Protein AF-A0A165SRF0-F1 (afdb_monomer_lite)

InterPro domains:
  IPR009647 Penicillin-binding, C-terminal [PF06832] (6-62)

Organism: NCBI:txid1335048

Structure (mmCIF, N/CA/C/O backbone):
data_AF-A0A165SRF0-F1
#
_entry.id   AF-A0A165SRF0-F1
#
loop_
_atom_site.group_PDB
_atom_site.id
_atom_site.type_symbol
_atom_site.label_atom_id
_atom_s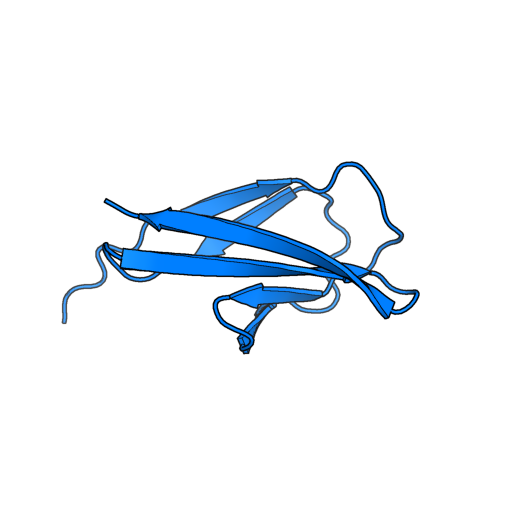ite.label_alt_id
_atom_site.label_comp_id
_atom_site.label_asym_id
_atom_site.label_entity_id
_atom_site.label_seq_id
_atom_site.pdbx_PDB_ins_code
_atom_site.Cartn_x
_atom_site.Cartn_y
_atom_site.Cartn_z
_atom_site.occupancy
_atom_site.B_iso_or_equiv
_atom_site.auth_seq_id
_atom_site.auth_comp_id
_atom_site.auth_asym_id
_atom_site.auth_atom_id
_atom_site.pdbx_PDB_model_num
ATOM 1 N N . MET A 1 1 ? -1.971 -2.132 26.709 1.00 36.88 1 MET A N 1
ATOM 2 C CA . MET A 1 1 ? -1.407 -2.390 25.369 1.00 36.88 1 MET A CA 1
ATOM 3 C C . MET A 1 1 ? -2.446 -3.191 24.600 1.00 36.88 1 MET A C 1
ATOM 5 O O . MET A 1 1 ? -2.540 -4.389 24.810 1.00 36.88 1 MET A O 1
ATOM 9 N N . ALA A 1 2 ? -3.326 -2.526 23.852 1.00 39.22 2 ALA A N 1
ATOM 10 C CA . ALA A 1 2 ? -4.377 -3.204 23.096 1.00 39.22 2 ALA A CA 1
ATOM 11 C C . ALA A 1 2 ? -3.967 -3.229 21.620 1.00 39.22 2 ALA A C 1
ATOM 13 O O . ALA A 1 2 ? -4.010 -2.201 20.956 1.00 39.22 2 ALA A O 1
ATOM 14 N N . LEU A 1 3 ? -3.537 -4.394 21.138 1.00 45.59 3 LEU A N 1
ATOM 15 C CA . LEU A 1 3 ? -3.480 -4.700 19.711 1.00 45.59 3 LEU A CA 1
ATOM 16 C C . LEU A 1 3 ? -4.750 -5.477 19.374 1.00 45.59 3 LEU A C 1
ATOM 18 O O . LEU A 1 3 ? -4.742 -6.700 19.292 1.00 45.59 3 LEU A O 1
ATOM 22 N N . THR A 1 4 ? -5.869 -4.781 19.224 1.00 46.19 4 THR A N 1
ATOM 23 C CA . THR A 1 4 ? -6.990 -5.322 18.446 1.00 46.19 4 THR A CA 1
ATOM 24 C C . THR A 1 4 ? -6.843 -4.764 17.040 1.00 46.19 4 THR A C 1
ATOM 26 O O . THR A 1 4 ? -7.538 -3.828 16.657 1.00 46.19 4 THR A O 1
ATOM 29 N N . GLY A 1 5 ? -5.840 -5.267 16.320 1.00 58.59 5 GLY A N 1
ATOM 30 C CA . GLY A 1 5 ? -5.595 -4.928 14.923 1.00 58.59 5 GLY A CA 1
ATOM 31 C C . GLY A 1 5 ? -6.176 -6.018 14.034 1.00 58.59 5 GLY A C 1
ATOM 32 O O . GLY A 1 5 ? -5.781 -7.179 14.136 1.00 58.59 5 GLY A O 1
ATOM 33 N N . GLY A 1 6 ? -7.142 -5.659 13.193 1.00 76.06 6 GLY A N 1
ATOM 34 C CA . GLY A 1 6 ? -7.561 -6.511 12.084 1.00 76.06 6 GLY A CA 1
ATOM 35 C C . GLY A 1 6 ? -6.566 -6.408 10.927 1.00 76.06 6 GLY A C 1
ATOM 36 O O . GLY A 1 6 ? -5.766 -5.474 10.854 1.00 76.06 6 GLY A O 1
ATOM 37 N N . ALA A 1 7 ? -6.630 -7.354 9.994 1.00 84.81 7 ALA A N 1
ATOM 38 C CA . ALA A 1 7 ? -5.939 -7.228 8.719 1.00 84.81 7 ALA A CA 1
ATOM 39 C C . ALA A 1 7 ? -6.937 -6.816 7.635 1.00 84.81 7 ALA A C 1
ATOM 41 O O . ALA A 1 7 ? -7.994 -7.434 7.488 1.00 84.81 7 ALA A O 1
ATOM 42 N N . LEU A 1 8 ? -6.593 -5.795 6.855 1.00 90.06 8 LEU A N 1
ATOM 43 C CA . LEU A 1 8 ? -7.330 -5.454 5.646 1.00 90.06 8 LEU A CA 1
ATOM 44 C C . LEU A 1 8 ? -6.725 -6.218 4.472 1.00 90.06 8 LEU A C 1
ATOM 46 O O . LEU A 1 8 ? -5.576 -5.983 4.096 1.00 90.06 8 LEU A O 1
ATOM 50 N N . VAL A 1 9 ? -7.509 -7.119 3.880 1.00 93.69 9 VAL A N 1
ATOM 51 C CA . VAL A 1 9 ? -7.126 -7.778 2.629 1.00 93.69 9 VAL A CA 1
ATOM 52 C C . VAL A 1 9 ? -7.359 -6.808 1.479 1.00 93.69 9 VAL A C 1
ATOM 54 O O . VAL A 1 9 ? -8.475 -6.338 1.250 1.00 93.69 9 VAL A O 1
ATOM 57 N N . VAL A 1 10 ? -6.291 -6.506 0.753 1.00 94.12 10 VAL A N 1
ATOM 58 C CA . VAL A 1 10 ? -6.287 -5.588 -0.384 1.00 94.12 10 VAL A CA 1
ATOM 59 C C . VAL A 1 10 ? -5.876 -6.327 -1.644 1.00 94.12 10 VAL A C 1
ATOM 61 O O . VAL A 1 10 ? -5.051 -7.234 -1.602 1.00 94.12 10 VAL A O 1
ATOM 64 N N . LYS A 1 11 ? -6.443 -5.919 -2.782 1.00 96.38 11 LYS A N 1
ATOM 65 C CA . LYS A 1 11 ? -6.149 -6.512 -4.087 1.00 96.38 11 LYS A CA 1
ATOM 66 C C . LYS A 1 11 ? -5.957 -5.445 -5.152 1.00 96.38 11 LYS A C 1
ATOM 68 O O . LYS A 1 11 ? -6.827 -4.600 -5.355 1.00 96.38 11 LYS A O 1
ATOM 73 N N . VAL A 1 12 ? -4.863 -5.545 -5.899 1.00 96.12 12 VAL A N 1
ATOM 74 C CA . VAL A 1 12 ? -4.629 -4.749 -7.108 1.00 96.12 12 VAL A CA 1
ATOM 75 C C . VAL A 1 12 ? -5.069 -5.510 -8.352 1.00 96.12 12 VAL A C 1
ATOM 77 O O . VAL A 1 12 ? -4.699 -6.661 -8.578 1.00 96.12 12 VAL A O 1
ATOM 80 N N . ARG A 1 13 ? -5.869 -4.852 -9.196 1.00 95.75 13 ARG A N 1
ATOM 81 C CA . ARG A 1 13 ? -6.329 -5.419 -10.478 1.00 95.75 13 ARG A CA 1
ATOM 82 C C . ARG A 1 13 ? -5.360 -5.161 -11.637 1.00 95.75 13 ARG A C 1
ATOM 84 O O . ARG A 1 13 ? -5.406 -5.882 -12.625 1.00 95.75 13 ARG A O 1
ATOM 91 N N . GLY A 1 14 ? -4.496 -4.153 -11.518 1.00 96.06 14 GLY A N 1
ATOM 92 C CA . GLY A 1 14 ? -3.548 -3.731 -12.552 1.00 96.06 14 GLY A CA 1
ATOM 93 C C . GLY A 1 14 ? -2.177 -3.387 -11.971 1.00 96.06 14 GLY A C 1
ATOM 94 O O . GLY A 1 14 ? -1.886 -3.729 -10.827 1.00 96.06 14 GLY A O 1
ATOM 95 N N . GLY A 1 15 ? -1.336 -2.729 -12.769 1.00 97.50 15 GLY A N 1
ATOM 96 C CA . GLY A 1 15 ? 0.033 -2.375 -12.385 1.00 97.50 15 GLY A CA 1
ATOM 97 C C . GLY A 1 15 ? 1.038 -3.519 -12.550 1.00 97.50 15 GLY A C 1
ATOM 98 O O . GLY A 1 15 ? 0.670 -4.686 -12.761 1.00 97.50 15 GLY A O 1
ATOM 99 N N . GLU A 1 16 ? 2.315 -3.151 -12.482 1.00 98.56 16 GLU A N 1
ATOM 100 C CA . GLU A 1 16 ? 3.456 -4.049 -12.671 1.00 98.56 16 GLU A CA 1
ATOM 101 C C . GLU A 1 16 ? 4.179 -4.299 -11.339 1.00 98.56 16 GLU A C 1
ATOM 103 O O . GLU A 1 16 ? 4.601 -3.332 -10.703 1.00 98.56 16 GLU A O 1
ATOM 108 N N . PRO A 1 17 ? 4.315 -5.562 -10.891 1.00 97.81 17 PRO A N 1
ATOM 109 C CA . PRO A 1 17 ? 5.064 -5.861 -9.681 1.00 97.81 17 PRO A CA 1
ATOM 110 C C . PRO A 1 17 ? 6.564 -5.551 -9.867 1.00 97.81 17 PRO A C 1
ATOM 112 O O . PRO A 1 17 ? 7.077 -5.636 -10.983 1.00 97.81 17 PRO A O 1
ATOM 115 N N . PRO A 1 18 ? 7.306 -5.297 -8.780 1.00 98.44 18 PRO A N 1
ATOM 116 C CA . PRO A 1 18 ? 6.818 -5.315 -7.408 1.00 98.44 18 PRO A CA 1
ATOM 117 C C . PRO A 1 18 ? 6.002 -4.072 -7.017 1.00 98.44 18 PRO A C 1
ATOM 119 O O . PRO A 1 18 ? 6.118 -3.010 -7.622 1.00 98.44 18 PRO A O 1
ATOM 122 N N . PHE A 1 19 ? 5.194 -4.230 -5.973 1.00 98.50 19 PHE A N 1
ATOM 123 C CA . PHE A 1 19 ? 4.346 -3.213 -5.378 1.00 98.50 19 PHE A CA 1
ATOM 124 C C . PHE A 1 19 ? 4.912 -2.748 -4.035 1.00 98.50 19 PHE A C 1
ATOM 126 O O . PHE A 1 19 ? 5.393 -3.543 -3.224 1.00 98.50 19 PHE A O 1
ATOM 133 N N . THR A 1 20 ? 4.807 -1.449 -3.784 1.00 98.25 20 THR A N 1
ATOM 134 C CA . THR A 1 20 ? 4.993 -0.848 -2.465 1.00 98.25 20 THR A CA 1
ATOM 135 C C . THR A 1 20 ? 3.634 -0.424 -1.939 1.00 98.25 20 THR A C 1
ATOM 137 O O . THR A 1 20 ? 2.970 0.421 -2.538 1.00 98.25 20 THR A O 1
ATOM 140 N N . TRP A 1 21 ? 3.227 -1.007 -0.820 1.00 97.62 21 TRP A N 1
ATOM 141 C CA . TRP A 1 21 ? 1.986 -0.689 -0.130 1.00 97.62 21 TRP A CA 1
ATOM 142 C C . TRP A 1 21 ? 2.259 0.319 0.981 1.00 97.62 21 TRP A C 1
ATOM 144 O O . TRP A 1 21 ? 3.236 0.183 1.720 1.00 97.62 21 TRP A O 1
ATOM 154 N N . LEU A 1 22 ? 1.387 1.316 1.117 1.00 97.31 22 LEU A N 1
ATOM 155 C CA . LEU A 1 22 ? 1.471 2.352 2.137 1.00 97.31 22 LEU A CA 1
ATOM 156 C C . LEU A 1 22 ? 0.151 2.468 2.897 1.00 97.31 22 LEU A C 1
ATOM 158 O O . LEU A 1 22 ? -0.919 2.444 2.289 1.00 97.31 22 LEU A O 1
ATOM 162 N N . ALA A 1 23 ? 0.243 2.678 4.206 1.00 95.81 23 ALA A N 1
ATOM 163 C CA . ALA A 1 23 ? -0.867 3.094 5.052 1.00 95.81 23 ALA A CA 1
ATOM 164 C C . ALA A 1 23 ? -0.567 4.499 5.580 1.00 95.81 23 ALA A C 1
ATOM 166 O O . ALA A 1 23 ? 0.483 4.737 6.172 1.00 95.81 23 ALA A O 1
ATOM 167 N N . ASN A 1 24 ? -1.466 5.451 5.326 1.00 95.44 24 ASN A N 1
ATOM 168 C CA . ASN A 1 24 ? -1.308 6.854 5.726 1.00 95.44 24 ASN A CA 1
ATOM 169 C C . ASN A 1 24 ? 0.033 7.471 5.278 1.00 95.44 24 ASN A C 1
ATOM 171 O O . ASN A 1 24 ? 0.641 8.267 5.987 1.00 95.44 24 ASN A O 1
ATOM 175 N N . GLY A 1 25 ? 0.506 7.079 4.090 1.00 96.50 25 GLY A N 1
ATOM 176 C CA . GLY A 1 25 ? 1.773 7.547 3.519 1.00 96.50 25 GLY A CA 1
ATOM 177 C C . GLY A 1 25 ? 3.029 6.851 4.056 1.00 96.50 25 GLY A C 1
ATOM 178 O O . GLY A 1 25 ? 4.100 7.061 3.495 1.00 96.50 25 GLY A O 1
ATOM 179 N N . ALA A 1 26 ? 2.920 5.993 5.074 1.00 96.25 26 ALA A N 1
ATOM 180 C CA . ALA A 1 26 ? 4.029 5.183 5.568 1.00 96.25 26 ALA A CA 1
ATOM 181 C C . ALA A 1 26 ? 4.073 3.826 4.838 1.00 96.25 26 ALA A C 1
ATOM 183 O O . ALA A 1 26 ? 3.036 3.164 4.749 1.00 96.25 26 ALA A O 1
ATOM 184 N N . PRO A 1 27 ? 5.231 3.378 4.315 1.00 96.06 27 PRO A N 1
ATOM 185 C CA . PRO A 1 27 ? 5.353 2.051 3.721 1.00 96.06 27 PRO A CA 1
ATOM 186 C C . PRO A 1 27 ? 5.077 0.949 4.747 1.00 96.06 27 PRO A C 1
ATOM 188 O O . PRO A 1 27 ? 5.673 0.933 5.820 1.00 96.06 27 PRO A O 1
ATOM 191 N N . VAL A 1 28 ? 4.198 0.014 4.392 1.00 95.69 28 VAL A N 1
ATOM 192 C CA . V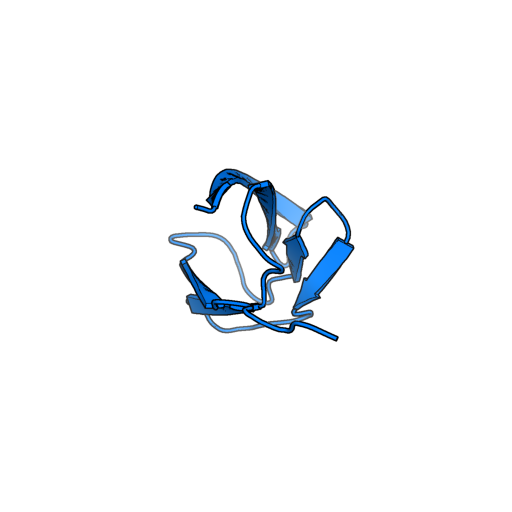AL A 1 28 ? 3.820 -1.142 5.225 1.00 95.69 28 VAL A CA 1
ATOM 193 C C . VAL A 1 28 ? 4.242 -2.470 4.607 1.00 95.69 28 VAL A C 1
ATOM 195 O O . VAL A 1 28 ? 4.462 -3.441 5.324 1.00 95.69 28 VAL A O 1
ATOM 198 N N . LEU A 1 29 ? 4.394 -2.513 3.282 1.00 96.62 29 LEU A N 1
ATOM 199 C CA . LEU A 1 29 ? 4.905 -3.672 2.563 1.00 96.62 29 LEU A CA 1
ATOM 200 C C . LEU A 1 29 ? 5.742 -3.184 1.380 1.00 96.62 29 LEU A C 1
ATO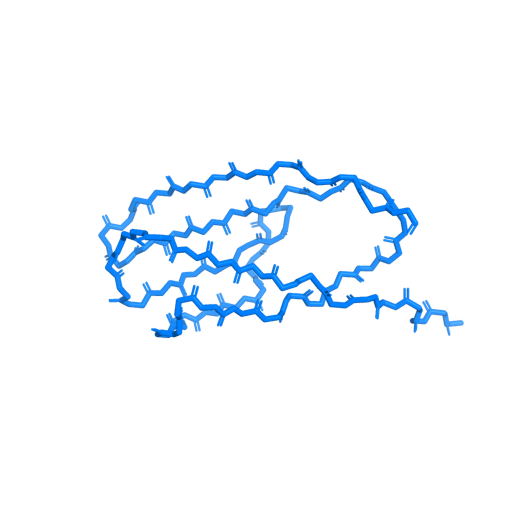M 202 O O . LEU A 1 29 ? 5.315 -2.305 0.630 1.00 96.62 29 LEU A O 1
ATOM 206 N N . LEU A 1 30 ? 6.942 -3.736 1.226 1.00 97.62 30 LEU A N 1
ATOM 207 C CA . LEU A 1 30 ? 7.910 -3.313 0.220 1.00 97.62 30 LEU A CA 1
ATOM 208 C C . LEU A 1 30 ? 8.194 -4.445 -0.752 1.00 97.62 30 LEU A C 1
ATOM 210 O O . LEU A 1 30 ? 8.297 -5.603 -0.355 1.00 97.62 30 LEU A O 1
ATOM 214 N N . ALA A 1 31 ? 8.402 -4.069 -2.010 1.00 97.00 31 ALA A N 1
ATOM 215 C CA . ALA A 1 31 ? 8.814 -4.969 -3.075 1.00 97.00 31 ALA A CA 1
ATOM 216 C C . ALA A 1 31 ? 7.920 -6.228 -3.233 1.00 97.00 31 ALA A C 1
ATOM 218 O O . ALA A 1 31 ? 8.387 -7.275 -3.691 1.00 97.00 31 ALA A O 1
ATOM 219 N N . ASP A 1 32 ? 6.639 -6.132 -2.867 1.00 97.62 32 ASP A N 1
ATOM 220 C CA . ASP A 1 32 ? 5.713 -7.260 -2.861 1.00 97.62 32 ASP A CA 1
ATOM 221 C C . ASP A 1 32 ? 5.303 -7.630 -4.289 1.00 97.62 32 ASP A C 1
ATOM 223 O O . ASP A 1 32 ? 4.883 -6.789 -5.079 1.00 97.62 32 ASP A O 1
ATOM 227 N N . ARG A 1 33 ? 5.435 -8.903 -4.657 1.00 98.00 33 ARG A N 1
ATOM 228 C CA . ARG A 1 33 ? 5.048 -9.378 -5.994 1.00 98.00 33 ARG A CA 1
ATOM 229 C C . ARG A 1 33 ? 3.618 -9.905 -6.039 1.00 98.00 33 ARG A C 1
ATOM 231 O O . ARG A 1 33 ? 3.100 -10.120 -7.138 1.00 98.00 33 ARG A O 1
ATOM 238 N N . ALA A 1 34 ? 2.988 -10.128 -4.887 1.00 97.75 34 ALA A N 1
ATOM 239 C CA . ALA A 1 34 ? 1.612 -10.576 -4.833 1.00 97.75 34 ALA A CA 1
ATOM 240 C C . ALA A 1 34 ? 0.664 -9.455 -5.279 1.00 97.75 34 ALA A C 1
ATOM 242 O O . ALA A 1 34 ? 0.892 -8.269 -5.061 1.00 97.75 34 ALA A O 1
ATOM 243 N N . ARG A 1 35 ? -0.435 -9.836 -5.936 1.00 97.00 35 ARG A N 1
ATOM 244 C CA . ARG A 1 35 ? -1.522 -8.896 -6.267 1.00 97.00 35 ARG A CA 1
ATOM 245 C C . ARG A 1 35 ? -2.529 -8.749 -5.133 1.00 97.00 35 ARG A C 1
ATOM 247 O O . ARG A 1 35 ? -3.477 -7.980 -5.267 1.00 97.00 35 ARG A O 1
ATOM 254 N N . GLU A 1 36 ? -2.344 -9.509 -4.065 1.00 96.94 36 GLU A N 1
ATOM 255 C CA . GLU A 1 36 ? -3.194 -9.553 -2.892 1.00 96.94 36 GLU A CA 1
ATOM 256 C C . GLU A 1 36 ? -2.304 -9.581 -1.654 1.00 96.94 36 GLU A C 1
ATOM 258 O O . GLU A 1 36 ? -1.339 -10.342 -1.616 1.00 96.94 36 GLU A O 1
ATOM 263 N N . ALA A 1 37 ? -2.619 -8.743 -0.672 1.00 94.50 37 ALA A N 1
ATOM 264 C CA . ALA A 1 37 ? -1.850 -8.616 0.557 1.00 94.50 37 ALA A CA 1
ATOM 265 C C . ALA A 1 37 ? -2.785 -8.399 1.749 1.00 94.50 37 ALA A C 1
ATOM 267 O O . ALA A 1 37 ? -3.859 -7.811 1.614 1.00 94.50 37 ALA A O 1
ATOM 268 N N . ALA A 1 38 ? -2.360 -8.856 2.923 1.00 93.94 38 ALA A N 1
ATOM 269 C CA . ALA A 1 38 ? -3.015 -8.561 4.189 1.00 93.94 38 ALA A CA 1
ATOM 270 C C . ALA A 1 38 ? -2.242 -7.434 4.884 1.00 93.94 38 ALA A C 1
ATOM 272 O O . ALA A 1 38 ? -1.095 -7.627 5.285 1.00 93.94 38 ALA A O 1
ATOM 273 N N . ILE A 1 39 ? -2.855 -6.256 5.003 1.00 91.62 39 ILE A N 1
ATOM 274 C CA . ILE A 1 39 ? -2.231 -5.091 5.633 1.00 91.62 39 ILE A CA 1
ATOM 275 C C . ILE A 1 39 ? -2.673 -5.014 7.097 1.00 91.62 39 ILE A C 1
ATOM 277 O O . ILE A 1 39 ? -3.877 -4.889 7.344 1.00 91.62 39 ILE A O 1
ATOM 281 N N . PRO A 1 40 ? -1.742 -5.086 8.065 1.00 88.12 40 PRO A N 1
ATOM 282 C CA . PRO A 1 40 ? -2.073 -4.888 9.470 1.00 88.12 40 PRO A CA 1
ATOM 283 C C . PRO A 1 40 ? -2.450 -3.422 9.702 1.00 88.12 40 PRO A C 1
ATOM 285 O O . PRO A 1 40 ? -1.727 -2.520 9.276 1.00 88.12 40 PRO A O 1
ATOM 288 N N . LEU A 1 41 ? -3.591 -3.186 10.352 1.00 86.44 41 LEU A N 1
ATOM 289 C CA . LEU A 1 41 ? -4.085 -1.847 10.664 1.00 86.44 41 LEU A CA 1
ATOM 290 C C . LEU A 1 41 ? -4.497 -1.749 12.129 1.00 86.44 41 LEU A C 1
ATOM 292 O O . LEU A 1 41 ? -5.078 -2.680 12.692 1.00 86.44 41 LEU A O 1
ATOM 296 N N . ASP A 1 42 ? -4.226 -0.590 12.717 1.00 82.06 42 ASP A N 1
ATOM 297 C CA . ASP A 1 42 ? -4.493 -0.329 14.124 1.00 82.06 42 ASP A CA 1
ATOM 298 C C . ASP A 1 42 ? -5.877 0.293 14.314 1.00 82.06 42 ASP A C 1
ATOM 300 O O . ASP A 1 42 ? -6.115 1.424 13.894 1.00 82.06 42 ASP A O 1
ATOM 304 N N . GLY A 1 43 ? -6.757 -0.430 15.011 1.00 81.88 43 GLY A N 1
ATOM 305 C CA . GLY A 1 43 ? -7.993 0.102 15.588 1.00 81.88 43 GLY A CA 1
ATOM 306 C C . GLY A 1 43 ? -9.000 0.739 14.610 1.00 81.88 43 GLY A C 1
ATOM 307 O O . GLY A 1 43 ? -8.830 0.722 13.391 1.00 81.88 43 GLY A O 1
ATOM 308 N N . PRO A 1 44 ? -10.110 1.278 15.142 1.00 88.50 44 PRO A N 1
ATOM 309 C CA . PRO A 1 44 ? -11.087 2.021 14.353 1.00 88.50 44 PRO A CA 1
ATOM 310 C C . PRO A 1 44 ? -10.532 3.384 13.910 1.00 88.50 44 PRO A C 1
ATOM 312 O O . PRO A 1 44 ? -9.670 3.967 14.568 1.00 88.50 44 PRO A O 1
ATOM 315 N N . GLY A 1 45 ? -11.066 3.935 12.818 1.00 91.00 45 GLY A N 1
ATOM 316 C CA . GLY A 1 45 ? -10.643 5.230 12.280 1.00 91.00 45 GLY A CA 1
ATOM 317 C C . GLY A 1 45 ? -10.682 5.289 10.757 1.00 91.00 45 GLY A C 1
ATOM 318 O O . GLY A 1 45 ? -11.380 4.515 10.111 1.00 91.00 45 GLY A O 1
ATOM 319 N N . PHE A 1 46 ? -9.929 6.216 10.168 1.00 93.06 46 PHE A N 1
ATOM 320 C CA . PHE A 1 46 ? -9.753 6.296 8.719 1.00 93.06 46 PHE A CA 1
ATOM 321 C C . PHE A 1 46 ? -8.317 5.958 8.351 1.00 93.06 46 PHE A C 1
ATOM 323 O O . PHE A 1 46 ? -7.376 6.434 8.985 1.00 93.06 46 PHE A O 1
ATOM 330 N N . VAL A 1 47 ? -8.157 5.177 7.289 1.00 94.19 47 VAL A N 1
ATOM 331 C CA . VAL A 1 47 ? -6.855 4.880 6.706 1.00 94.19 47 VAL A CA 1
ATOM 332 C C . VAL A 1 47 ? -6.875 5.189 5.216 1.00 94.19 47 VAL A C 1
ATOM 334 O O . VAL A 1 47 ? -7.816 4.825 4.511 1.00 94.19 47 VAL 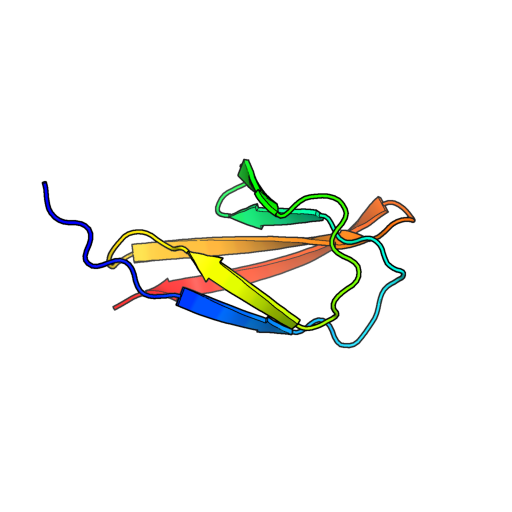A O 1
ATOM 337 N N . THR A 1 48 ? -5.831 5.844 4.722 1.00 96.56 48 THR A N 1
ATOM 338 C CA . THR A 1 48 ? -5.568 5.936 3.285 1.00 96.56 48 THR A CA 1
ATOM 339 C C . THR A 1 48 ? -4.570 4.856 2.904 1.00 96.56 48 THR A C 1
ATOM 341 O O . THR A 1 48 ? -3.410 4.898 3.315 1.00 96.56 48 THR A O 1
ATOM 344 N N . LEU A 1 49 ? -5.038 3.885 2.127 1.00 96.56 49 LEU A N 1
ATOM 345 C CA . LEU A 1 49 ? -4.231 2.822 1.545 1.00 96.56 49 LEU A CA 1
ATOM 346 C C . LEU A 1 49 ? -3.812 3.254 0.151 1.00 96.56 49 LEU A C 1
ATOM 348 O O . LEU A 1 49 ? -4.663 3.503 -0.703 1.00 96.56 49 LEU A O 1
ATOM 352 N N . SER A 1 50 ? -2.506 3.293 -0.074 1.00 97.69 50 SER A N 1
ATOM 353 C CA . SER A 1 50 ? -1.926 3.578 -1.380 1.00 97.69 50 SER A CA 1
ATOM 354 C C . SER A 1 50 ? -1.038 2.427 -1.814 1.00 97.69 50 SER A C 1
ATOM 356 O O . SER A 1 50 ? -0.406 1.764 -0.995 1.00 97.69 50 SER A O 1
ATOM 358 N N . VAL A 1 51 ? -0.964 2.207 -3.117 1.00 98.38 51 VAL A N 1
ATOM 359 C CA . VAL A 1 51 ? -0.051 1.244 -3.725 1.00 98.38 51 VAL A CA 1
ATOM 360 C C . VAL A 1 51 ? 0.715 1.932 -4.840 1.00 98.38 51 VAL A C 1
ATOM 362 O O . VAL A 1 51 ? 0.138 2.726 -5.582 1.00 98.38 51 VAL A O 1
ATOM 365 N N . ILE A 1 52 ? 2.009 1.647 -4.936 1.00 98.69 52 ILE A N 1
ATOM 366 C CA . ILE A 1 52 ? 2.906 2.134 -5.983 1.00 98.69 52 ILE A CA 1
ATOM 367 C C . ILE A 1 52 ? 3.464 0.915 -6.709 1.00 98.69 52 ILE A C 1
ATOM 369 O O . ILE A 1 52 ? 3.928 -0.019 -6.062 1.00 98.69 52 ILE A O 1
ATOM 373 N N . ASP A 1 53 ? 3.400 0.907 -8.035 1.00 98.69 53 ASP A N 1
ATOM 374 C CA . ASP A 1 53 ? 3.942 -0.170 -8.861 1.00 98.69 53 ASP A CA 1
ATOM 375 C C . ASP A 1 53 ? 5.405 0.079 -9.272 1.00 98.69 53 ASP A C 1
ATOM 377 O O . ASP A 1 53 ? 5.964 1.153 -9.038 1.00 98.69 53 ASP A O 1
ATOM 381 N N . ALA A 1 54 ? 6.031 -0.901 -9.925 1.00 98.62 54 ALA A N 1
ATOM 382 C CA . ALA A 1 54 ? 7.437 -0.836 -10.332 1.00 98.62 54 ALA A CA 1
ATOM 383 C C . ALA A 1 54 ? 7.768 0.311 -11.303 1.00 98.62 54 ALA A C 1
ATOM 385 O O . ALA A 1 54 ? 8.929 0.689 -11.447 1.00 98.62 54 ALA A O 1
ATOM 386 N N . ARG A 1 55 ? 6.757 0.869 -11.979 1.00 98.56 55 ARG A N 1
ATOM 387 C CA . ARG A 1 55 ? 6.902 2.004 -12.901 1.00 98.56 55 ARG A CA 1
ATOM 388 C C . ARG A 1 55 ? 6.628 3.342 -12.211 1.00 98.56 55 ARG A C 1
ATOM 390 O O . ARG A 1 55 ? 6.579 4.366 -12.886 1.00 98.56 55 ARG A O 1
ATOM 397 N N . GLY A 1 56 ? 6.418 3.339 -10.894 1.00 98.19 56 GLY A N 1
ATOM 398 C CA . GLY A 1 56 ? 6.100 4.522 -10.100 1.00 98.19 56 GLY A CA 1
ATOM 399 C C . GLY A 1 56 ? 4.645 4.981 -10.213 1.00 98.19 56 GLY A C 1
ATOM 400 O O . GLY A 1 56 ? 4.317 6.069 -9.744 1.00 98.19 56 GLY A O 1
ATOM 401 N N . ARG A 1 57 ? 3.753 4.189 -10.826 1.00 98.56 57 ARG A N 1
ATOM 402 C CA . ARG A 1 57 ? 2.325 4.530 -10.910 1.00 98.56 57 ARG A CA 1
ATOM 403 C C . ARG A 1 57 ? 1.650 4.214 -9.589 1.00 98.56 57 ARG A C 1
ATOM 405 O O . ARG A 1 57 ? 1.912 3.162 -9.010 1.00 98.56 57 ARG A O 1
ATOM 412 N N . SER A 1 58 ? 0.746 5.085 -9.153 1.00 97.94 58 SER A N 1
ATOM 413 C CA . SER A 1 58 ? 0.056 4.927 -7.878 1.00 97.94 58 SER A CA 1
ATOM 414 C C . SER A 1 58 ? -1.463 4.876 -8.007 1.00 97.94 58 SER A C 1
ATOM 416 O O . SER A 1 58 ? -2.058 5.409 -8.945 1.00 97.94 58 SER A O 1
ATOM 418 N N . ALA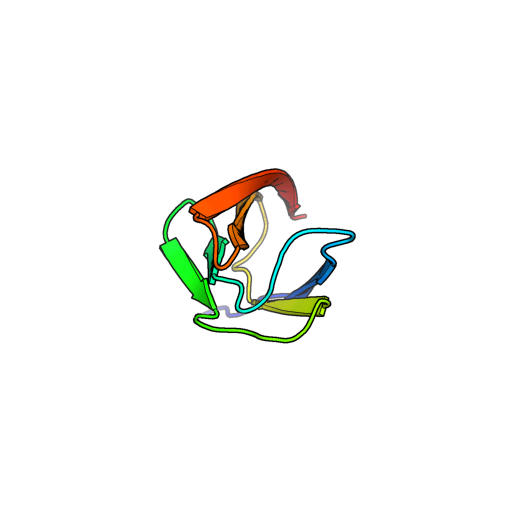 A 1 59 ? -2.089 4.216 -7.038 1.00 98.12 59 ALA A N 1
ATOM 419 C CA . ALA A 1 59 ? -3.523 4.261 -6.787 1.00 98.12 59 ALA A CA 1
ATOM 420 C C . ALA A 1 59 ? -3.759 4.339 -5.276 1.00 98.12 59 ALA A C 1
ATOM 422 O O . ALA A 1 59 ? -2.952 3.820 -4.502 1.00 98.12 59 ALA A O 1
ATOM 423 N N . ALA A 1 60 ? -4.853 4.977 -4.861 1.00 97.50 60 ALA A N 1
ATOM 424 C CA . ALA A 1 60 ? -5.171 5.181 -3.454 1.00 97.50 60 ALA A CA 1
ATOM 425 C C . ALA A 1 60 ? -6.670 5.034 -3.179 1.00 97.50 60 ALA A C 1
ATOM 427 O O . ALA A 1 60 ? -7.503 5.335 -4.035 1.00 97.50 60 ALA A O 1
ATOM 428 N N . VAL A 1 61 ? -7.003 4.595 -1.968 1.00 96.88 61 VAL A N 1
ATOM 429 C CA . VAL A 1 61 ? -8.368 4.535 -1.440 1.00 96.88 61 VA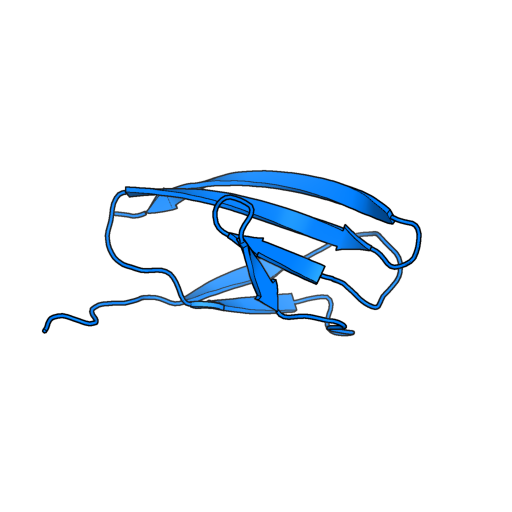L A CA 1
ATOM 430 C C . VAL A 1 61 ? -8.361 4.886 0.044 1.00 96.88 61 VAL A C 1
ATOM 432 O O . VAL A 1 61 ? -7.453 4.492 0.774 1.00 96.88 61 VAL A O 1
ATOM 435 N N . THR A 1 62 ? -9.383 5.602 0.507 1.00 96.38 62 THR A N 1
ATOM 436 C CA . THR A 1 62 ? -9.602 5.846 1.937 1.00 96.38 62 THR A CA 1
ATOM 437 C C . THR A 1 62 ? -10.694 4.915 2.450 1.00 96.38 62 THR A C 1
ATOM 439 O O . THR A 1 62 ? -11.768 4.820 1.856 1.00 96.38 62 THR A O 1
ATOM 442 N N . VAL A 1 63 ? -10.420 4.225 3.554 1.00 93.06 63 VAL A N 1
ATOM 443 C CA . VAL A 1 63 ? -11.311 3.238 4.172 1.00 93.06 63 VAL A CA 1
ATOM 444 C C . VAL A 1 63 ? -11.605 3.655 5.608 1.00 93.06 63 VAL A C 1
ATOM 446 O O . VAL A 1 63 ? -10.701 4.064 6.334 1.00 93.06 63 VAL A O 1
ATOM 449 N N . ALA A 1 64 ? -12.869 3.542 6.019 1.00 92.88 64 ALA A N 1
ATOM 450 C CA . ALA A 1 64 ? -13.278 3.690 7.412 1.00 92.88 64 ALA A CA 1
ATOM 451 C C . ALA A 1 64 ? -13.256 2.320 8.112 1.00 92.88 64 ALA A C 1
ATOM 453 O O . ALA A 1 64 ? -14.011 1.421 7.735 1.00 92.88 64 ALA A O 1
ATOM 454 N N . LEU A 1 65 ? -12.402 2.177 9.121 1.00 89.50 65 LEU A N 1
ATOM 455 C CA . LEU A 1 65 ? -12.297 1.033 10.023 1.00 89.50 65 LEU A CA 1
ATOM 456 C C . LEU A 1 65 ? -13.232 1.257 11.215 1.00 89.50 65 LEU A C 1
ATOM 458 O O . LEU A 1 65 ? -13.293 2.365 11.755 1.00 89.50 65 LEU A O 1
ATOM 462 N N . ARG A 1 66 ? -13.978 0.226 11.608 1.00 85.44 66 ARG A N 1
ATOM 463 C CA . ARG A 1 66 ? -14.986 0.286 12.673 1.00 85.44 66 ARG A CA 1
ATOM 464 C C . ARG A 1 66 ? -14.777 -0.846 13.656 1.00 85.44 66 ARG A C 1
ATOM 466 O O . ARG A 1 66 ? -14.413 -1.941 13.175 1.00 85.44 66 ARG A O 1
#

Sequence (66 aa):
MALTGGALVVKVRGGEPPFTWLANGAPVLLADRAREAAIPLDGPGFVTLSVIDARGRSAAVTVALR

pLDDT: mean 90.93, std 14.01, range [36.88, 98.69]

Secondary structure (DSSP, 8-state):
----PPEEEEE-SSS-SSEEEEETTEEEEEEE--SEEEEE--SSEEEEEEEE-TTS-EEEEEEEE-

Radius of gyration: 11.94 Å; chains: 1; bounding box: 24×18×38 Å

Foldseek 3Di:
DDQPWFWDKDFDPDAAFDKFKDKQNHTQDPRHRDRIDTGTDGDFDKIKIKMAHPVRDIDIDIDTGD